Protein AF-A0A4R3RHH6-F1 (afdb_monomer_lite)

Organism: NCBI:txid1136135

Structure (mmCIF, N/CA/C/O backbone):
data_AF-A0A4R3RHH6-F1
#
_entry.id   AF-A0A4R3RHH6-F1
#
loop_
_atom_site.group_PDB
_atom_site.id
_atom_site.type_symbol
_atom_site.label_atom_id
_atom_site.label_alt_id
_atom_site.label_comp_id
_atom_site.label_asym_id
_atom_site.label_entity_id
_atom_site.label_seq_id
_atom_site.pdbx_PDB_ins_code
_atom_site.Cartn_x
_atom_site.Cartn_y
_atom_site.Cartn_z
_atom_site.occupancy
_atom_site.B_iso_or_equiv
_atom_site.auth_seq_id
_atom_site.auth_comp_id
_atom_site.auth_asym_id
_atom_site.auth_atom_id
_atom_site.pdbx_PDB_model_num
ATOM 1 N N . MET A 1 1 ? -28.283 -40.366 6.674 1.00 37.84 1 MET A N 1
ATOM 2 C CA . MET A 1 1 ? -28.864 -39.024 6.455 1.00 37.84 1 MET A CA 1
ATOM 3 C C . MET A 1 1 ? -27.795 -38.161 5.811 1.00 37.84 1 MET A C 1
ATOM 5 O O . MET A 1 1 ? -26.762 -37.958 6.431 1.00 37.84 1 MET A O 1
ATOM 9 N N . ALA A 1 2 ? -27.978 -37.753 4.556 1.00 48.50 2 ALA A N 1
ATOM 10 C CA . ALA A 1 2 ? -27.031 -36.874 3.875 1.00 48.50 2 ALA A CA 1
ATOM 11 C C . ALA A 1 2 ? -27.343 -35.418 4.255 1.00 48.50 2 ALA A C 1
ATOM 13 O O . ALA A 1 2 ? -28.469 -34.967 4.057 1.00 48.50 2 ALA A O 1
ATOM 14 N N . GLN A 1 3 ? -26.375 -34.703 4.830 1.00 55.44 3 GLN A N 1
ATOM 15 C CA . GLN A 1 3 ? -26.466 -33.256 5.034 1.00 55.44 3 GLN A CA 1
ATOM 16 C C . GLN A 1 3 ? -25.928 -32.549 3.790 1.00 55.44 3 GLN A C 1
ATOM 18 O O . GLN A 1 3 ? -24.774 -32.740 3.414 1.00 55.44 3 GLN A O 1
ATOM 23 N N . ALA A 1 4 ? -26.766 -31.732 3.157 1.00 60.94 4 ALA A N 1
ATOM 24 C CA . ALA A 1 4 ? -26.343 -30.822 2.103 1.00 60.94 4 ALA A CA 1
ATOM 25 C C . ALA A 1 4 ? -25.977 -29.470 2.733 1.00 60.94 4 ALA A C 1
ATOM 27 O O . ALA A 1 4 ? -26.836 -28.794 3.297 1.00 60.94 4 ALA A O 1
ATOM 28 N N . PHE A 1 5 ? -24.707 -29.071 2.635 1.00 66.19 5 PHE A N 1
ATOM 29 C CA . PHE A 1 5 ? -24.261 -27.728 3.004 1.00 66.19 5 PHE A CA 1
ATOM 30 C C . PHE A 1 5 ? -24.341 -26.826 1.775 1.00 66.19 5 PHE A C 1
ATOM 32 O O . PHE A 1 5 ? -23.532 -26.937 0.856 1.00 66.19 5 PHE A O 1
ATOM 39 N N . ASN A 1 6 ? -25.331 -25.937 1.750 1.00 71.06 6 ASN A N 1
ATOM 40 C CA . ASN A 1 6 ? -25.480 -24.956 0.683 1.00 71.06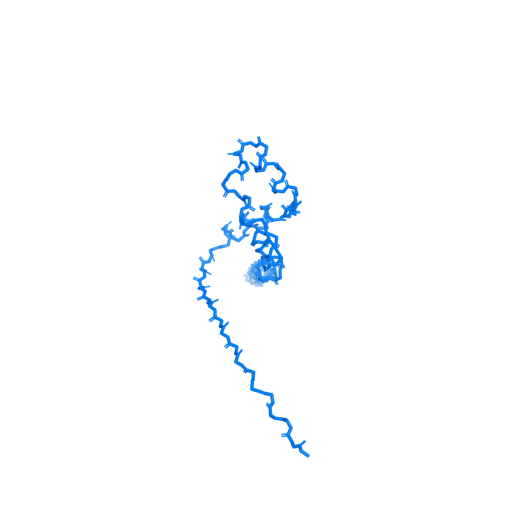 6 ASN A CA 1
ATOM 41 C C . ASN A 1 6 ? -24.632 -23.723 1.027 1.00 71.06 6 ASN A C 1
ATOM 43 O O . ASN A 1 6 ? -24.920 -23.021 1.996 1.00 71.06 6 ASN A O 1
ATOM 47 N N . LYS A 1 7 ? -23.553 -23.483 0.276 1.00 76.56 7 LYS A N 1
ATOM 48 C CA . LYS A 1 7 ? -22.649 -22.347 0.496 1.00 76.56 7 LYS A CA 1
ATOM 49 C C . LYS A 1 7 ? -22.913 -21.274 -0.558 1.00 76.56 7 LYS A C 1
ATOM 51 O O . LYS A 1 7 ? -22.468 -21.401 -1.694 1.00 76.56 7 LYS A O 1
ATOM 56 N N . ALA A 1 8 ? -23.596 -20.202 -0.170 1.00 74.62 8 ALA A N 1
ATOM 57 C CA . ALA A 1 8 ? -23.707 -18.996 -0.986 1.00 74.62 8 ALA A CA 1
ATOM 58 C C . ALA A 1 8 ? -22.528 -18.058 -0.681 1.00 74.62 8 ALA A C 1
ATOM 60 O O . ALA A 1 8 ? -22.235 -17.791 0.482 1.00 74.62 8 ALA A O 1
ATOM 61 N N . THR A 1 9 ? -21.844 -17.568 -1.718 1.00 80.88 9 THR A N 1
ATOM 62 C CA . THR A 1 9 ? -20.791 -16.546 -1.592 1.00 80.88 9 THR A CA 1
ATOM 63 C C . THR A 1 9 ? -21.228 -15.314 -2.371 1.00 80.88 9 THR A C 1
ATOM 65 O O . THR A 1 9 ? -21.441 -15.401 -3.576 1.00 80.88 9 THR A O 1
ATOM 68 N N . ILE A 1 10 ? -21.373 -14.183 -1.683 1.00 80.00 10 ILE A N 1
ATOM 69 C CA . ILE A 1 10 ? -21.692 -12.887 -2.288 1.00 80.00 10 ILE A CA 1
ATOM 70 C C . ILE A 1 10 ? -20.439 -12.020 -2.172 1.00 80.00 10 ILE A C 1
ATOM 72 O O . ILE A 1 10 ? -19.906 -11.858 -1.076 1.00 80.00 10 ILE A O 1
ATOM 76 N N . ALA A 1 11 ? -19.961 -11.492 -3.298 1.00 84.25 11 ALA A N 1
ATOM 77 C CA . ALA A 1 11 ? -18.778 -10.643 -3.365 1.00 84.25 11 ALA A CA 1
ATOM 78 C C . ALA A 1 11 ? -19.102 -9.348 -4.117 1.00 84.25 11 ALA A C 1
ATOM 80 O O . ALA A 1 11 ? -19.747 -9.378 -5.163 1.00 84.25 11 ALA A O 1
ATOM 81 N N . PHE A 1 12 ? -18.623 -8.226 -3.584 1.00 87.06 12 PHE A N 1
ATOM 82 C CA . PHE A 1 12 ? -18.675 -6.919 -4.231 1.00 87.06 12 PHE A CA 1
ATOM 83 C C . PHE A 1 12 ? -17.250 -6.498 -4.576 1.00 87.06 12 PHE A C 1
ATOM 85 O O . PHE A 1 12 ? -16.347 -6.633 -3.749 1.00 87.06 12 PHE A O 1
ATOM 92 N N . SER A 1 13 ? -17.043 -6.003 -5.792 1.00 87.31 13 SER A N 1
ATOM 93 C CA . SER A 1 13 ? -15.725 -5.592 -6.272 1.00 87.31 13 SER A CA 1
ATOM 94 C C . SER A 1 13 ? -15.815 -4.331 -7.115 1.00 87.31 13 SER A C 1
ATOM 96 O O . SER A 1 13 ? -16.761 -4.170 -7.885 1.00 87.31 13 SER A O 1
ATOM 98 N N . THR A 1 14 ? -14.777 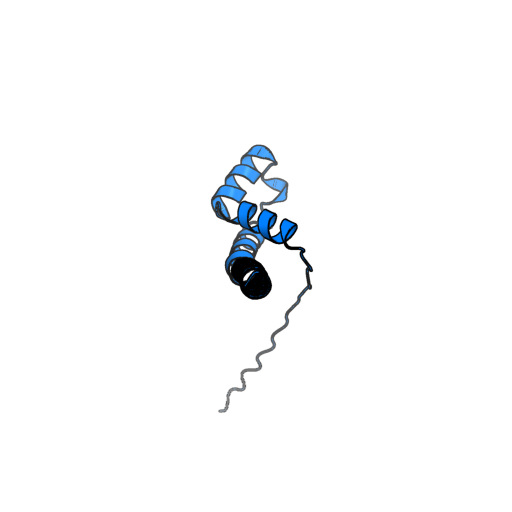-3.504 -7.029 1.00 86.94 14 THR A N 1
ATOM 99 C CA . THR A 1 14 ? -14.578 -2.319 -7.867 1.00 86.94 14 THR A CA 1
ATOM 100 C C . THR A 1 14 ? -13.192 -2.389 -8.494 1.00 86.94 14 THR A C 1
ATOM 102 O O . THR A 1 14 ? -12.238 -2.812 -7.841 1.00 86.94 14 THR A O 1
ATOM 105 N N . THR A 1 15 ? -13.071 -1.961 -9.749 1.00 89.00 15 THR A N 1
ATOM 106 C CA . THR A 1 15 ? -11.781 -1.844 -10.435 1.00 89.00 15 THR A CA 1
ATOM 107 C C . THR A 1 15 ? -11.249 -0.422 -10.293 1.00 89.00 15 THR A C 1
ATOM 109 O O . THR A 1 15 ? -11.922 0.533 -10.674 1.00 89.00 15 THR A O 1
ATOM 112 N N . LEU A 1 16 ? -10.029 -0.290 -9.771 1.00 86.88 16 LEU A N 1
ATOM 113 C CA . LEU A 1 16 ? -9.275 0.961 -9.732 1.00 86.88 16 LEU A CA 1
ATOM 114 C C . LEU A 1 16 ? -8.115 0.855 -10.724 1.00 86.88 16 LEU A C 1
ATOM 116 O O . LEU A 1 16 ? -7.352 -0.107 -10.673 1.00 86.88 16 LEU A O 1
ATOM 120 N N . THR A 1 17 ? -7.993 1.825 -11.628 1.00 91.38 17 THR A N 1
ATOM 121 C CA . THR A 1 17 ? -6.854 1.913 -12.552 1.00 91.38 17 THR A CA 1
ATOM 122 C C . THR A 1 17 ? -5.900 2.970 -12.025 1.00 91.38 17 THR A C 1
ATOM 124 O O . THR A 1 17 ? -6.335 4.086 -11.762 1.00 91.38 17 THR A O 1
ATOM 127 N N . LEU A 1 18 ? -4.630 2.605 -11.864 1.00 90.44 18 LEU A N 1
ATOM 128 C CA . LEU A 1 18 ? -3.581 3.488 -11.366 1.00 90.44 18 LEU A CA 1
ATOM 129 C C . LEU A 1 18 ? -2.473 3.598 -12.408 1.00 90.44 18 LEU A C 1
ATOM 131 O O . LEU A 1 18 ? -2.085 2.596 -13.016 1.00 90.44 18 LEU A O 1
ATOM 135 N N . ASN A 1 19 ? -1.947 4.802 -12.595 1.00 92.38 19 ASN A N 1
ATOM 136 C CA . ASN A 1 19 ? -0.682 4.988 -13.290 1.00 92.38 19 ASN A CA 1
ATOM 137 C C . ASN A 1 19 ? 0.501 4.697 -12.348 1.00 92.38 19 ASN A C 1
ATOM 139 O O . ASN A 1 19 ? 0.348 4.507 -11.143 1.00 92.38 19 ASN A O 1
ATOM 143 N N . GLU A 1 20 ? 1.710 4.660 -12.899 1.00 89.75 20 GLU A N 1
ATOM 144 C CA . GLU A 1 20 ? 2.901 4.302 -12.130 1.00 89.75 20 GLU A CA 1
ATOM 145 C C . GLU A 1 20 ? 3.218 5.279 -10.983 1.00 89.75 20 GLU A C 1
ATOM 147 O O . GLU A 1 20 ? 3.611 4.850 -9.901 1.00 89.75 20 GLU A O 1
ATOM 152 N N . VAL A 1 21 ? 3.001 6.581 -11.186 1.00 92.56 21 VAL A N 1
ATOM 153 C CA . VAL A 1 21 ? 3.252 7.605 -10.158 1.00 92.56 21 VAL A CA 1
ATOM 154 C C . VAL A 1 21 ? 2.279 7.437 -8.990 1.00 92.56 21 VAL A C 1
ATOM 156 O O . VAL A 1 21 ? 2.664 7.546 -7.828 1.00 92.56 21 VAL A O 1
ATOM 159 N N . GLU A 1 22 ? 1.020 7.119 -9.283 1.00 93.06 22 GLU A N 1
ATOM 160 C CA . GLU A 1 22 ? 0.008 6.832 -8.263 1.00 93.06 22 GLU A CA 1
ATOM 161 C C . GLU A 1 22 ? 0.327 5.543 -7.498 1.00 93.06 22 GLU A C 1
ATOM 163 O O . GLU A 1 22 ? 0.163 5.497 -6.280 1.00 93.06 22 GLU A O 1
ATOM 168 N N . ILE A 1 23 ? 0.838 4.515 -8.183 1.00 91.62 23 ILE A N 1
ATOM 169 C CA . ILE A 1 23 ? 1.307 3.272 -7.557 1.00 91.62 23 ILE A CA 1
ATOM 170 C C . ILE A 1 23 ? 2.465 3.552 -6.586 1.00 91.62 23 ILE A C 1
ATOM 172 O O . ILE A 1 23 ? 2.448 3.056 -5.459 1.00 91.62 23 ILE A O 1
ATOM 176 N N . GLN A 1 24 ? 3.432 4.382 -6.986 1.00 90.56 24 GLN A N 1
ATOM 177 C CA . GLN A 1 24 ? 4.551 4.799 -6.131 1.00 90.56 24 GLN A CA 1
ATOM 178 C C . GLN A 1 24 ? 4.079 5.574 -4.902 1.00 90.56 24 GLN A C 1
ATOM 180 O O . GLN A 1 24 ? 4.517 5.302 -3.783 1.00 90.56 24 GLN A O 1
ATOM 185 N N . ALA A 1 25 ? 3.159 6.522 -5.094 1.00 91.75 25 ALA A N 1
ATOM 186 C CA . ALA A 1 25 ? 2.572 7.275 -3.994 1.00 91.75 25 ALA A CA 1
ATOM 187 C C . ALA A 1 25 ? 1.839 6.347 -3.014 1.00 91.75 25 ALA A C 1
ATOM 189 O O . ALA A 1 25 ? 1.961 6.502 -1.797 1.00 91.75 25 ALA A O 1
ATOM 190 N N . LEU A 1 26 ? 1.121 5.351 -3.539 1.00 91.56 26 LEU A N 1
ATOM 191 C CA . LEU A 1 26 ? 0.413 4.376 -2.723 1.00 91.56 26 LEU A CA 1
ATOM 192 C C . LEU A 1 26 ? 1.385 3.499 -1.926 1.00 91.56 26 LEU A C 1
ATOM 194 O O . LEU A 1 26 ? 1.166 3.310 -0.734 1.00 91.56 26 LEU A O 1
ATOM 198 N N . GLU A 1 27 ? 2.478 3.026 -2.534 1.00 89.25 27 GLU A N 1
ATOM 199 C CA . GLU A 1 27 ? 3.535 2.277 -1.838 1.00 89.25 27 GLU A CA 1
ATOM 200 C C . GLU A 1 27 ? 4.172 3.088 -0.704 1.00 89.25 27 GLU A C 1
ATOM 202 O O . GLU A 1 27 ? 4.325 2.576 0.409 1.00 89.25 27 GLU A O 1
ATOM 207 N N . ALA A 1 28 ? 4.498 4.357 -0.959 1.00 89.94 28 ALA A N 1
ATOM 208 C CA . ALA A 1 28 ? 5.057 5.243 0.057 1.00 89.94 28 ALA A CA 1
ATOM 209 C C . ALA A 1 28 ? 4.089 5.432 1.237 1.00 89.94 28 ALA A C 1
ATOM 211 O O . ALA A 1 28 ? 4.512 5.410 2.393 1.00 89.94 28 ALA A O 1
ATOM 212 N N . LEU A 1 29 ? 2.787 5.556 0.957 1.00 90.06 29 LEU A N 1
ATOM 213 C CA . LEU A 1 29 ? 1.747 5.675 1.977 1.00 90.06 29 LEU A CA 1
ATOM 214 C C . LEU A 1 29 ? 1.660 4.418 2.858 1.00 90.06 29 LEU A C 1
ATOM 216 O O . LEU A 1 29 ? 1.576 4.533 4.082 1.00 90.06 29 LEU A O 1
ATOM 220 N N . VAL A 1 30 ? 1.675 3.221 2.256 1.00 90.56 30 VAL A N 1
ATOM 221 C CA . VAL A 1 30 ? 1.488 1.971 3.013 1.00 90.56 30 VAL A CA 1
ATOM 222 C C . VAL A 1 30 ? 2.747 1.444 3.699 1.00 90.56 30 VAL A C 1
ATOM 224 O O . VAL A 1 30 ? 2.617 0.653 4.635 1.00 90.56 30 VAL A O 1
ATOM 227 N N . CYS A 1 31 ? 3.945 1.888 3.301 1.00 86.44 31 CYS A N 1
ATOM 228 C CA . CYS A 1 31 ? 5.221 1.414 3.857 1.00 86.44 31 CYS A CA 1
ATOM 229 C C . CYS A 1 31 ? 5.323 1.526 5.389 1.00 86.44 31 CYS A C 1
ATOM 231 O O . CYS A 1 31 ? 5.942 0.677 6.026 1.00 86.44 31 CYS A O 1
ATOM 233 N N . TYR A 1 32 ? 4.700 2.540 5.991 1.00 84.56 32 TYR A N 1
ATOM 234 C CA . TYR A 1 32 ? 4.735 2.761 7.442 1.00 84.56 32 TYR A CA 1
ATOM 235 C C . TYR A 1 32 ? 3.836 1.804 8.237 1.00 84.56 32 TYR A C 1
ATOM 237 O O . TYR A 1 32 ? 3.956 1.718 9.456 1.00 84.56 32 TYR A O 1
ATOM 245 N N . GLY A 1 33 ? 2.943 1.077 7.561 1.00 92.25 33 GLY A N 1
ATOM 246 C CA . GLY A 1 33 ? 1.981 0.180 8.187 1.00 92.25 33 GLY A CA 1
ATOM 247 C C . GLY A 1 33 ? 0.681 0.870 8.613 1.00 92.25 33 GLY A C 1
ATOM 248 O O . GLY A 1 33 ? 0.621 2.071 8.883 1.00 92.25 33 GLY A O 1
ATOM 249 N N . ALA A 1 34 ? -0.390 0.075 8.662 1.00 95.38 34 ALA A N 1
ATOM 250 C CA . ALA A 1 34 ? -1.742 0.574 8.907 1.00 95.38 34 ALA A CA 1
ATOM 251 C C . ALA A 1 34 ? -1.911 1.176 10.308 1.00 95.38 34 ALA A C 1
ATOM 253 O O . ALA A 1 34 ? -2.596 2.182 10.455 1.00 95.38 34 ALA A O 1
ATOM 254 N N . ASP A 1 35 ? -1.287 0.592 11.333 1.00 95.31 35 ASP A N 1
ATOM 255 C CA . ASP A 1 35 ? -1.473 1.057 12.710 1.00 95.31 35 ASP A CA 1
ATOM 256 C C . ASP A 1 35 ? -0.784 2.404 12.956 1.00 95.31 35 ASP A C 1
ATOM 258 O O . ASP A 1 35 ? -1.405 3.306 13.517 1.00 95.31 35 ASP A O 1
ATOM 262 N N . SER A 1 36 ? 0.436 2.595 12.443 1.00 95.31 36 SER A N 1
ATOM 263 C CA . SER A 1 36 ? 1.118 3.894 12.495 1.00 95.31 36 SER A CA 1
ATOM 264 C C . SER A 1 36 ? 0.359 4.966 11.710 1.00 95.31 36 SER A C 1
ATOM 266 O O . SER A 1 36 ? 0.228 6.098 12.178 1.00 95.31 36 SER A O 1
ATOM 268 N N . PHE A 1 37 ? -0.204 4.612 10.549 1.00 94.69 37 PHE A N 1
ATOM 269 C CA . PHE A 1 37 ? -1.081 5.513 9.802 1.00 94.69 37 PHE A CA 1
ATOM 270 C C . PHE A 1 37 ? -2.317 5.908 10.624 1.00 94.69 37 PHE A C 1
ATOM 272 O O . PHE A 1 37 ? -2.608 7.095 10.760 1.00 94.69 37 PHE A O 1
ATOM 279 N N . LEU A 1 38 ? -3.024 4.933 11.204 1.00 95.56 38 LEU A N 1
ATOM 280 C CA . LEU A 1 38 ? -4.227 5.174 12.003 1.00 95.56 38 LEU A CA 1
ATOM 281 C C . LEU A 1 38 ? -3.935 6.026 13.242 1.00 95.56 38 LEU A C 1
ATOM 283 O O . LEU A 1 38 ? -4.734 6.899 13.574 1.00 95.56 38 LEU A O 1
ATOM 287 N N . GLU A 1 39 ? -2.804 5.810 13.911 1.00 95.81 39 GLU A N 1
ATOM 288 C CA . GLU A 1 39 ? -2.386 6.610 15.063 1.00 95.81 39 GLU A CA 1
ATOM 289 C C . GLU A 1 39 ? -2.226 8.091 14.689 1.00 95.81 39 GLU A C 1
ATOM 291 O O . GLU A 1 39 ? -2.855 8.966 15.293 1.00 95.81 39 GLU A O 1
ATOM 296 N N . VAL A 1 40 ? -1.442 8.378 13.646 1.00 95.44 40 VAL A N 1
ATOM 297 C CA . VAL A 1 40 ? -1.185 9.748 13.178 1.00 95.44 40 VAL A CA 1
ATOM 298 C C . VAL A 1 40 ? -2.455 10.392 12.622 1.00 95.44 40 VAL A C 1
ATOM 300 O O . VAL A 1 40 ? -2.725 11.564 12.894 1.00 95.44 40 VAL A O 1
ATOM 303 N N . PHE A 1 41 ? -3.267 9.628 11.887 1.00 95.25 41 PHE A N 1
ATOM 304 C CA . PHE A 1 41 ? -4.538 10.097 11.346 1.00 95.25 41 PHE A CA 1
ATOM 305 C C . PHE A 1 41 ? -5.480 10.530 12.471 1.00 95.25 41 PHE A C 1
ATOM 307 O O . PHE A 1 41 ? -5.972 11.657 12.466 1.00 95.25 41 PHE A O 1
ATOM 314 N N . LYS A 1 42 ? -5.696 9.677 13.480 1.00 96.12 42 LYS A N 1
ATOM 315 C CA . LYS A 1 42 ? -6.567 10.004 14.621 1.00 96.12 42 LYS A CA 1
ATOM 316 C C . LYS A 1 42 ? -6.047 11.206 15.400 1.00 96.12 42 LYS A C 1
ATOM 318 O O . LYS A 1 42 ? -6.846 12.046 15.805 1.00 96.12 42 LYS A O 1
ATOM 323 N N . LYS A 1 43 ? -4.726 11.302 15.575 1.00 96.69 43 LYS A N 1
ATOM 324 C CA . LYS A 1 43 ? -4.077 12.407 16.288 1.00 96.69 43 LYS A CA 1
ATOM 325 C C . LYS A 1 43 ? -4.286 13.756 15.599 1.00 96.69 43 LYS A C 1
ATOM 327 O O . LYS A 1 43 ? -4.549 14.738 16.284 1.00 96.69 43 LYS A O 1
ATOM 332 N N . ASN A 1 44 ? -4.156 13.808 14.273 1.00 96.94 44 ASN A N 1
ATOM 333 C CA . ASN A 1 44 ? -4.109 15.075 13.538 1.00 96.94 44 ASN A CA 1
ATOM 334 C C . ASN A 1 44 ? -5.431 15.452 12.856 1.00 96.94 44 ASN A C 1
ATOM 336 O O . ASN A 1 44 ? -5.736 16.634 12.742 1.00 96.94 44 ASN A O 1
ATOM 340 N N . LEU A 1 45 ? -6.203 14.469 12.387 1.00 94.31 45 LEU A N 1
ATOM 341 C CA . LEU A 1 45 ? -7.456 14.686 11.650 1.00 94.31 45 LEU A CA 1
ATOM 342 C C . LEU A 1 45 ? -8.695 14.362 12.490 1.00 94.31 4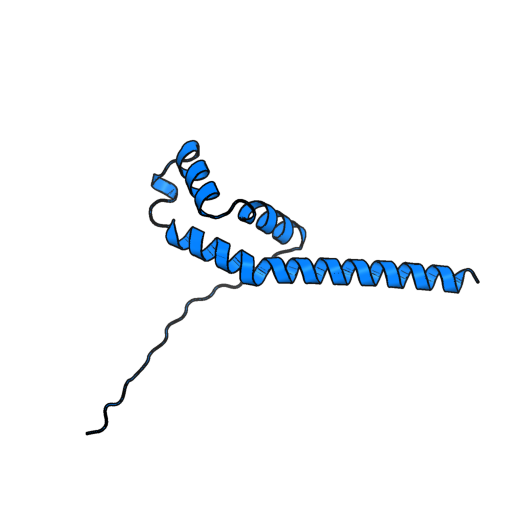5 LEU A C 1
ATOM 344 O O . LEU A 1 45 ? -9.779 14.871 12.216 1.00 94.31 45 LEU A O 1
ATOM 348 N N . GLY A 1 46 ? -8.528 13.558 13.540 1.00 94.12 46 GLY A N 1
ATOM 349 C CA . GLY A 1 46 ? -9.581 13.222 14.486 1.00 94.12 46 GLY A CA 1
ATOM 350 C C . GLY A 1 46 ? -10.183 11.837 14.263 1.00 94.12 46 GLY A C 1
ATOM 351 O O . GLY A 1 46 ? -10.378 11.359 13.146 1.00 94.12 46 GLY A O 1
ATOM 352 N N . THR A 1 47 ? -10.522 11.190 15.375 1.00 94.94 47 THR A N 1
ATOM 353 C CA . THR A 1 47 ? -11.004 9.803 15.412 1.00 94.94 47 THR A CA 1
ATOM 354 C C . THR A 1 47 ? -12.346 9.597 14.710 1.00 94.94 47 THR A C 1
ATOM 356 O O . THR A 1 47 ? -12.579 8.526 14.154 1.00 94.94 47 THR A O 1
ATOM 359 N N . VAL A 1 48 ? -13.219 10.610 14.695 1.00 95.94 48 VAL A N 1
ATOM 360 C CA . VAL A 1 48 ? -14.594 10.502 14.168 1.00 95.94 48 VAL A CA 1
ATOM 361 C C . VAL A 1 48 ? -14.630 10.063 12.700 1.00 95.94 48 VAL A C 1
ATOM 363 O O . VAL A 1 48 ? -15.532 9.329 12.318 1.00 95.94 48 VAL A O 1
ATOM 366 N N . TYR A 1 49 ? -13.635 10.444 11.897 1.00 92.56 49 TYR A N 1
ATOM 367 C CA . TYR A 1 49 ? -13.617 10.151 10.461 1.00 92.56 49 TYR A CA 1
ATOM 368 C C . TYR A 1 49 ? -13.168 8.729 10.106 1.00 92.56 49 TYR A C 1
ATOM 370 O O . TYR A 1 49 ? -13.428 8.272 8.998 1.00 92.56 49 TYR A O 1
ATOM 378 N N . ILE A 1 50 ? -12.462 8.041 11.009 1.00 94.56 50 ILE A N 1
ATOM 379 C CA . ILE A 1 50 ? -11.778 6.777 10.686 1.00 94.56 50 ILE A CA 1
ATOM 380 C C . ILE A 1 50 ? -12.193 5.611 11.586 1.00 94.56 50 ILE A C 1
ATOM 382 O O . ILE A 1 50 ? -11.990 4.462 11.204 1.00 94.56 50 ILE A O 1
ATOM 386 N N . ARG A 1 51 ? -12.787 5.888 12.758 1.00 93.81 51 ARG A N 1
ATOM 387 C CA . ARG A 1 51 ? -13.116 4.895 13.798 1.00 93.81 51 ARG A CA 1
ATOM 388 C C . ARG A 1 51 ? -13.869 3.684 13.258 1.00 93.81 51 ARG A C 1
ATOM 390 O O . ARG A 1 51 ? -13.515 2.551 13.563 1.00 93.81 51 ARG A O 1
ATOM 397 N N . ASP A 1 52 ? -14.880 3.924 12.433 1.00 96.50 52 ASP A N 1
ATOM 398 C CA . ASP A 1 52 ? -15.769 2.864 11.950 1.00 96.50 52 ASP A CA 1
ATOM 399 C C . ASP A 1 52 ? -15.176 2.130 10.722 1.00 96.50 52 ASP A C 1
ATOM 401 O O . ASP A 1 52 ? -15.771 1.200 10.180 1.00 96.50 52 ASP A O 1
ATOM 405 N N . HIS A 1 53 ? -13.976 2.531 10.284 1.00 95.75 53 HIS A N 1
ATOM 406 C CA . HIS A 1 53 ? -13.292 2.024 9.094 1.00 95.75 53 HIS A CA 1
ATOM 407 C C . HIS A 1 53 ? -11.880 1.494 9.375 1.00 95.75 53 HIS A C 1
ATOM 409 O O . HIS A 1 53 ? -11.185 1.112 8.436 1.00 95.75 53 HIS A O 1
ATOM 415 N N . GLU A 1 54 ? -11.439 1.427 10.634 1.00 96.25 54 GLU A N 1
ATOM 416 C CA . GLU A 1 54 ? -10.066 1.034 10.985 1.00 96.25 54 GLU A CA 1
ATOM 417 C C . GLU A 1 54 ? -9.682 -0.346 10.449 1.00 96.25 54 GLU A C 1
ATOM 419 O O . GLU A 1 54 ? -8.616 -0.513 9.854 1.00 96.25 54 GLU A O 1
ATOM 424 N N . ASP A 1 55 ? -10.570 -1.329 10.590 1.00 96.38 55 ASP A N 1
ATOM 425 C CA . ASP A 1 55 ? -10.330 -2.675 10.066 1.00 96.38 55 ASP A CA 1
ATOM 426 C C . ASP A 1 55 ? -10.348 -2.704 8.537 1.00 96.38 55 ASP A C 1
ATOM 428 O O . ASP A 1 55 ? -9.572 -3.434 7.917 1.00 96.38 55 ASP A O 1
ATOM 432 N N . GLY A 1 56 ? -11.162 -1.841 7.923 1.00 95.44 56 GLY A N 1
ATOM 433 C CA . GLY A 1 56 ? -11.142 -1.597 6.484 1.00 95.44 56 GLY A CA 1
ATOM 434 C C . GLY A 1 56 ? -9.789 -1.057 6.020 1.00 95.44 56 GLY A C 1
ATOM 435 O O . GLY A 1 56 ? -9.236 -1.567 5.051 1.00 95.44 56 GLY A O 1
ATOM 436 N N . ILE A 1 57 ? -9.204 -0.103 6.750 1.00 95.06 57 ILE A N 1
ATOM 437 C CA . ILE A 1 57 ? -7.870 0.449 6.465 1.00 95.06 57 ILE A CA 1
ATOM 438 C C . ILE A 1 57 ? -6.785 -0.615 6.630 1.00 95.06 57 ILE A C 1
ATOM 440 O O . ILE A 1 57 ? -5.945 -0.779 5.744 1.00 95.06 57 ILE A O 1
ATOM 444 N N . ARG A 1 58 ? -6.818 -1.395 7.717 1.00 95.88 58 ARG A N 1
ATOM 445 C CA . ARG A 1 58 ? -5.874 -2.507 7.921 1.00 95.88 58 ARG A CA 1
ATOM 446 C C . ARG A 1 58 ? -5.966 -3.535 6.795 1.00 95.88 58 ARG A C 1
ATOM 448 O O . ARG A 1 58 ? -4.939 -4.004 6.302 1.00 95.88 58 ARG A O 1
ATOM 455 N N . SER A 1 59 ? -7.182 -3.878 6.374 1.00 95.00 59 SER A N 1
ATOM 456 C CA . SER A 1 59 ? -7.423 -4.784 5.250 1.00 95.00 59 SER A CA 1
ATOM 457 C C . SER A 1 59 ? -6.934 -4.192 3.925 1.00 95.00 59 SER A C 1
ATOM 459 O O . SER A 1 59 ? -6.291 -4.890 3.142 1.00 95.00 59 SER A O 1
ATOM 461 N N . LEU A 1 60 ? -7.175 -2.900 3.689 1.00 92.88 60 LEU A N 1
ATOM 462 C CA . LEU A 1 60 ? -6.730 -2.187 2.494 1.00 92.88 60 LEU A CA 1
ATOM 463 C C . LEU A 1 60 ? -5.202 -2.177 2.382 1.00 92.88 60 LEU A C 1
ATOM 465 O O . LEU A 1 60 ? -4.675 -2.543 1.337 1.00 92.88 60 LEU A O 1
ATOM 469 N N . PHE A 1 61 ? -4.481 -1.844 3.455 1.00 95.19 61 PHE A N 1
ATOM 470 C CA . PHE A 1 61 ? -3.011 -1.853 3.458 1.00 95.19 61 PHE A CA 1
ATOM 471 C C . PHE A 1 61 ? -2.453 -3.243 3.124 1.00 95.19 61 PHE A C 1
ATOM 473 O O . PHE A 1 61 ? -1.508 -3.363 2.346 1.00 95.19 61 PHE A O 1
ATOM 480 N N . LYS A 1 62 ? -3.070 -4.309 3.653 1.00 93.06 62 LYS A N 1
ATOM 481 C CA . LYS A 1 62 ? -2.703 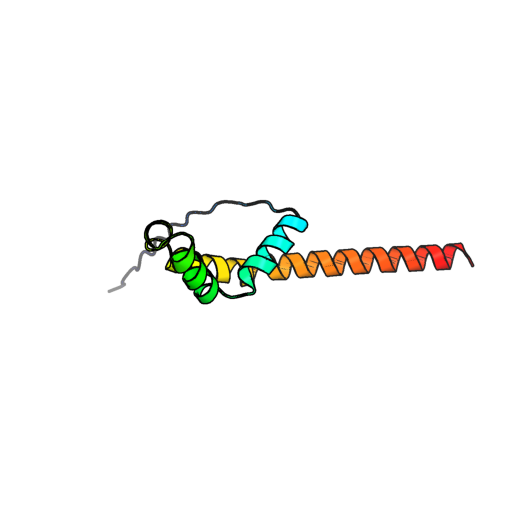-5.691 3.306 1.00 93.06 62 LYS A CA 1
ATOM 482 C C . LYS A 1 62 ? -2.963 -6.002 1.830 1.00 93.06 62 LYS A C 1
ATOM 484 O O . LYS A 1 62 ? -2.115 -6.623 1.195 1.00 93.06 62 LYS A O 1
ATOM 489 N N . ALA A 1 63 ? -4.104 -5.576 1.286 1.00 91.75 63 ALA A N 1
ATOM 490 C CA . ALA A 1 63 ? -4.433 -5.771 -0.125 1.00 91.75 63 ALA A CA 1
ATOM 491 C C . ALA A 1 63 ? -3.448 -5.030 -1.042 1.00 91.75 63 ALA A C 1
ATOM 493 O O . ALA A 1 63 ? -2.930 -5.619 -1.984 1.00 91.75 63 ALA A O 1
ATOM 494 N N . ILE A 1 64 ? -3.098 -3.784 -0.712 1.00 91.69 64 ILE A N 1
ATOM 495 C CA . ILE A 1 64 ? -2.084 -3.007 -1.438 1.00 91.69 64 ILE A CA 1
ATOM 496 C C . ILE A 1 64 ? -0.729 -3.725 -1.396 1.00 91.69 64 ILE A C 1
ATOM 498 O O . ILE A 1 64 ? -0.099 -3.909 -2.437 1.00 91.69 64 ILE A O 1
ATOM 502 N N . GLY A 1 65 ? -0.310 -4.194 -0.217 1.00 89.94 65 GLY A N 1
ATOM 503 C CA . GLY A 1 65 ? 0.923 -4.965 -0.055 1.00 89.94 65 GLY A CA 1
ATOM 504 C C . GLY A 1 65 ? 0.964 -6.235 -0.910 1.00 89.94 65 GLY A C 1
ATOM 505 O O . GLY A 1 65 ? 2.004 -6.570 -1.476 1.00 89.94 65 GLY A O 1
ATOM 506 N N . ARG A 1 66 ? -0.175 -6.926 -1.023 1.00 90.44 66 ARG A N 1
ATOM 507 C CA . ARG A 1 66 ? -0.318 -8.163 -1.797 1.00 90.44 66 ARG A CA 1
ATOM 508 C C . ARG A 1 66 ? -0.370 -7.920 -3.304 1.00 90.44 66 ARG A C 1
ATOM 510 O O . ARG A 1 66 ? 0.261 -8.668 -4.039 1.00 90.44 66 ARG A O 1
ATOM 517 N N . ASP A 1 67 ? -1.126 -6.922 -3.750 1.00 87.81 67 ASP A N 1
ATOM 518 C CA . ASP A 1 67 ? -1.526 -6.798 -5.157 1.00 87.81 67 ASP A CA 1
ATOM 519 C C . ASP A 1 67 ? -0.779 -5.674 -5.886 1.00 87.81 67 ASP A C 1
ATOM 521 O O . ASP A 1 67 ? -0.364 -5.839 -7.032 1.00 87.81 67 ASP A O 1
ATOM 525 N N . VAL A 1 68 ? -0.569 -4.534 -5.223 1.00 86.56 68 VAL A N 1
ATOM 526 C CA . VAL A 1 68 ? -0.019 -3.326 -5.857 1.00 86.56 68 VAL A CA 1
ATOM 527 C C . VAL A 1 68 ? 1.5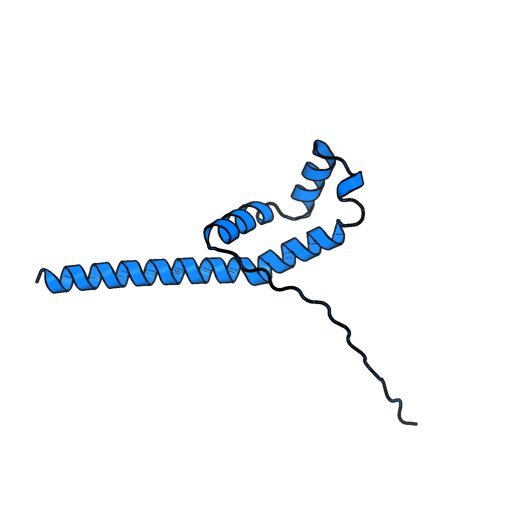08 -3.329 -5.846 1.00 86.56 68 VAL A C 1
ATOM 529 O O . VAL A 1 68 ? 2.126 -3.038 -6.869 1.00 86.56 68 VAL A O 1
ATOM 532 N N . LEU A 1 69 ? 2.141 -3.702 -4.727 1.00 86.69 69 LEU A N 1
ATOM 533 C CA . LEU A 1 69 ? 3.610 -3.692 -4.631 1.00 86.69 69 LEU A CA 1
ATOM 534 C C . LEU A 1 69 ? 4.289 -4.640 -5.634 1.00 86.69 69 LEU A C 1
ATOM 536 O O . LEU A 1 69 ? 5.279 -4.242 -6.254 1.00 86.69 69 LEU A O 1
ATOM 540 N N . PRO A 1 70 ? 3.790 -5.870 -5.868 1.00 89.69 70 PRO A N 1
ATOM 541 C CA . PRO A 1 70 ? 4.362 -6.727 -6.902 1.00 89.69 70 PRO A CA 1
ATOM 542 C C . PRO A 1 70 ? 4.181 -6.157 -8.311 1.00 89.69 70 PRO A C 1
ATOM 544 O O . PRO A 1 70 ? 5.099 -6.264 -9.124 1.00 89.69 70 PRO A O 1
ATOM 547 N N . ALA A 1 71 ? 3.041 -5.513 -8.591 1.00 87.62 71 ALA A N 1
ATOM 548 C CA . ALA A 1 71 ? 2.800 -4.861 -9.875 1.00 87.62 71 ALA A CA 1
ATOM 549 C C . ALA A 1 71 ? 3.798 -3.718 -10.113 1.00 87.62 71 ALA A C 1
ATOM 551 O O . ALA A 1 71 ? 4.381 -3.632 -11.193 1.00 87.62 71 ALA A O 1
ATOM 552 N N . HIS A 1 72 ? 4.078 -2.905 -9.090 1.00 89.19 72 HIS A N 1
ATOM 553 C CA . HIS A 1 72 ? 5.098 -1.863 -9.184 1.00 89.19 72 HIS A CA 1
ATOM 554 C C . HIS A 1 72 ? 6.485 -2.437 -9.497 1.00 89.19 72 HIS A C 1
ATOM 556 O O . HIS A 1 72 ? 7.158 -1.985 -10.423 1.00 89.19 72 HIS A O 1
ATOM 562 N N . ARG A 1 73 ? 6.896 -3.492 -8.778 1.00 89.38 73 ARG A N 1
ATOM 563 C CA . ARG A 1 73 ? 8.185 -4.163 -9.018 1.00 89.38 73 ARG A CA 1
ATOM 564 C C . ARG A 1 73 ? 8.295 -4.697 -10.444 1.00 89.38 73 ARG A C 1
ATOM 566 O O . ARG A 1 73 ? 9.362 -4.600 -11.043 1.00 89.38 73 ARG A O 1
ATOM 573 N N . ALA A 1 74 ? 7.210 -5.242 -10.991 1.00 90.25 74 ALA A N 1
ATOM 574 C CA . ALA A 1 74 ? 7.183 -5.725 -12.366 1.00 90.25 74 ALA A CA 1
ATOM 575 C C . ALA A 1 74 ? 7.381 -4.586 -13.382 1.00 90.25 74 ALA A C 1
ATOM 577 O O . ALA A 1 74 ? 8.141 -4.755 -14.336 1.00 90.25 74 ALA A O 1
ATOM 578 N N . ILE A 1 75 ? 6.758 -3.423 -13.155 1.00 90.06 75 ILE A N 1
ATOM 579 C CA . ILE A 1 75 ? 6.943 -2.228 -13.994 1.00 90.06 75 ILE A CA 1
ATOM 580 C C . ILE A 1 75 ? 8.406 -1.770 -13.964 1.00 90.06 75 ILE A C 1
ATOM 582 O O . ILE A 1 75 ? 9.003 -1.535 -15.015 1.00 90.06 75 ILE A O 1
ATOM 586 N N . GLU A 1 76 ? 9.007 -1.706 -12.776 1.00 92.25 76 GLU A N 1
ATOM 587 C CA . GLU A 1 76 ? 10.403 -1.295 -12.607 1.00 92.25 76 GLU A CA 1
ATOM 588 C C . GLU A 1 76 ? 11.390 -2.246 -13.296 1.00 92.25 76 GLU A C 1
ATOM 590 O O . GLU A 1 76 ? 12.327 -1.795 -13.958 1.00 92.25 76 GLU A O 1
ATOM 595 N N . ILE A 1 77 ? 11.167 -3.561 -13.201 1.00 93.12 77 ILE A N 1
ATOM 596 C CA . ILE A 1 77 ? 11.969 -4.561 -13.921 1.00 93.12 77 ILE A CA 1
ATOM 597 C C . ILE A 1 77 ? 11.827 -4.361 -15.432 1.00 93.12 77 ILE A C 1
ATOM 599 O O . ILE A 1 77 ? 12.833 -4.219 -16.125 1.00 93.12 77 ILE A O 1
ATOM 603 N N . ALA A 1 78 ? 10.593 -4.264 -15.936 1.00 92.81 78 ALA A N 1
ATOM 604 C CA . ALA A 1 78 ? 10.331 -4.086 -17.361 1.00 92.81 78 ALA A CA 1
ATOM 605 C C . ALA A 1 78 ? 10.989 -2.813 -17.916 1.00 92.81 78 ALA A C 1
ATOM 607 O O . ALA A 1 78 ? 11.607 -2.838 -18.981 1.00 92.81 78 ALA A O 1
ATOM 608 N N . ARG A 1 79 ? 10.922 -1.698 -17.177 1.00 92.81 79 ARG A N 1
ATOM 609 C CA . ARG A 1 79 ? 11.621 -0.457 -17.533 1.00 92.81 79 ARG A CA 1
ATOM 610 C C . ARG A 1 79 ? 13.128 -0.675 -17.636 1.00 92.81 79 ARG A C 1
ATOM 612 O O . ARG A 1 79 ? 13.749 -0.216 -18.596 1.00 92.81 79 ARG A O 1
ATOM 619 N N . ARG A 1 80 ? 13.720 -1.344 -16.647 1.00 94.19 80 ARG A N 1
ATOM 620 C CA . ARG A 1 80 ? 15.166 -1.580 -16.584 1.00 94.19 80 ARG A CA 1
ATOM 621 C C . ARG A 1 80 ? 15.635 -2.437 -17.766 1.00 94.19 80 ARG A C 1
ATOM 623 O O . ARG A 1 80 ? 16.587 -2.058 -18.447 1.00 94.19 80 ARG A O 1
ATOM 630 N N . ASP A 1 81 ? 14.889 -3.489 -18.087 1.00 95.25 81 ASP A N 1
ATOM 631 C CA . ASP A 1 81 ? 15.159 -4.369 -19.228 1.00 95.25 81 ASP A CA 1
ATOM 632 C C . ASP A 1 81 ? 15.088 -3.625 -20.569 1.00 95.25 81 ASP A C 1
ATOM 634 O O . ASP A 1 81 ? 15.946 -3.808 -21.438 1.00 95.25 81 ASP A O 1
ATOM 638 N N . LEU A 1 82 ? 14.101 -2.738 -20.741 1.00 94.88 82 LEU A N 1
ATOM 639 C CA . LEU A 1 82 ? 13.971 -1.917 -21.948 1.00 94.88 82 LEU A CA 1
ATOM 640 C C . LEU A 1 82 ? 15.153 -0.959 -22.126 1.00 94.88 82 LEU A C 1
ATOM 642 O O . LEU A 1 82 ? 15.672 -0.818 -23.237 1.00 94.88 82 LEU A O 1
ATOM 646 N N . LEU A 1 83 ? 15.601 -0.320 -21.044 1.00 95.25 83 LEU A N 1
ATOM 647 C CA . LEU A 1 83 ? 16.759 0.573 -21.074 1.00 95.25 83 LEU A CA 1
ATOM 648 C C . LEU A 1 83 ? 18.042 -0.183 -21.425 1.00 95.25 83 LEU A C 1
ATOM 650 O O . LEU A 1 83 ? 18.841 0.295 -22.232 1.00 95.25 83 LEU A O 1
ATOM 654 N N . ASP A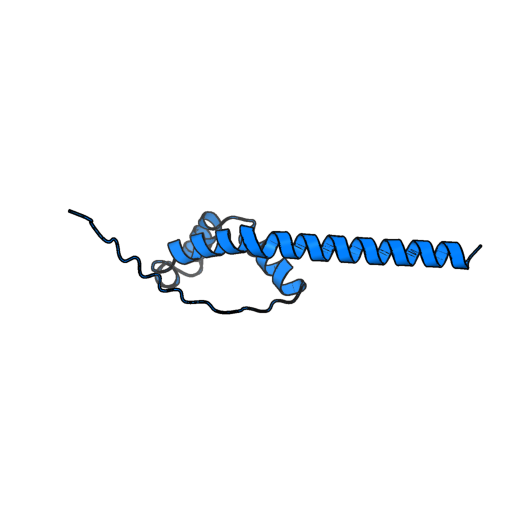 1 84 ? 18.236 -1.373 -20.868 1.00 95.00 84 ASP A N 1
ATOM 655 C CA . ASP A 1 84 ? 19.423 -2.176 -21.146 1.00 95.00 84 ASP A CA 1
ATOM 656 C C . ASP A 1 84 ? 19.412 -2.748 -22.569 1.00 95.00 84 ASP A C 1
ATOM 658 O O . ASP A 1 84 ? 20.444 -2.742 -23.248 1.00 95.00 84 ASP A O 1
ATOM 662 N N . ALA A 1 85 ? 18.247 -3.144 -23.086 1.00 93.25 85 ALA A N 1
ATOM 663 C CA . ALA A 1 85 ? 18.089 -3.511 -24.490 1.00 93.25 85 ALA A CA 1
ATOM 664 C C . ALA A 1 85 ? 18.401 -2.334 -25.434 1.00 93.25 85 ALA A C 1
ATOM 666 O O . ALA A 1 85 ? 19.064 -2.523 -26.459 1.00 93.25 85 ALA A O 1
ATOM 667 N N . ALA A 1 86 ? 17.969 -1.117 -25.087 1.00 93.38 86 ALA A N 1
ATOM 668 C CA . ALA A 1 86 ? 18.269 0.086 -25.858 1.00 93.38 86 ALA A CA 1
ATOM 669 C C . ALA A 1 86 ? 19.777 0.393 -25.882 1.00 93.38 86 ALA A C 1
ATOM 671 O O . ALA A 1 86 ? 20.329 0.644 -26.954 1.00 93.38 86 ALA A O 1
ATOM 672 N N . LYS A 1 87 ? 20.466 0.292 -24.736 1.00 93.50 87 LYS A N 1
ATOM 673 C CA . LYS A 1 87 ? 21.929 0.466 -24.656 1.00 93.50 87 LYS A CA 1
ATOM 674 C C . LYS A 1 87 ? 22.673 -0.538 -25.537 1.00 93.50 87 LYS A C 1
ATOM 676 O O . LYS A 1 87 ? 23.505 -0.130 -26.342 1.00 93.50 87 LYS A O 1
ATOM 681 N N . ARG A 1 88 ? 22.320 -1.828 -25.462 1.00 92.31 88 ARG A N 1
ATOM 682 C CA . ARG A 1 88 ? 22.944 -2.881 -26.288 1.00 92.31 88 ARG A CA 1
ATOM 683 C C . ARG A 1 88 ? 22.789 -2.609 -27.785 1.00 92.31 88 ARG A C 1
ATOM 685 O O . ARG A 1 88 ? 23.738 -2.784 -28.541 1.00 92.31 88 ARG A O 1
ATOM 692 N N . ARG A 1 89 ? 21.614 -2.144 -28.226 1.00 88.62 89 ARG A N 1
ATOM 693 C CA . ARG A 1 89 ? 21.383 -1.773 -29.636 1.00 88.62 89 ARG A CA 1
ATOM 694 C C . ARG A 1 89 ? 22.268 -0.607 -30.083 1.00 88.62 89 ARG A C 1
ATOM 696 O O . ARG A 1 89 ? 22.794 -0.641 -31.192 1.00 88.62 89 ARG A O 1
ATOM 703 N N . LEU A 1 90 ? 22.457 0.398 -29.228 1.00 89.94 90 LEU A N 1
ATOM 704 C CA . LEU A 1 90 ? 23.325 1.541 -29.524 1.00 89.94 90 LEU A CA 1
ATOM 705 C C . LEU A 1 90 ? 24.805 1.145 -29.612 1.00 89.94 90 LEU A C 1
ATOM 707 O O . LEU A 1 90 ? 25.526 1.693 -30.440 1.00 89.94 90 LEU A O 1
ATOM 711 N N . GLU A 1 91 ? 25.259 0.196 -28.794 1.00 87.69 91 GLU A N 1
ATOM 712 C CA . GLU A 1 91 ? 26.633 -0.321 -28.849 1.00 87.69 91 GLU A CA 1
ATOM 713 C C . GLU A 1 91 ? 26.894 -1.156 -30.106 1.00 87.69 91 GLU A C 1
ATOM 715 O O . GLU A 1 91 ? 27.945 -1.007 -30.725 1.00 87.69 91 GLU A O 1
ATOM 720 N N . VAL A 1 92 ? 25.927 -1.979 -30.530 1.00 84.88 92 VAL A N 1
ATOM 721 C CA . VAL A 1 92 ? 26.017 -2.743 -31.787 1.00 84.88 92 VAL A CA 1
ATOM 722 C C . VAL A 1 92 ? 26.016 -1.820 -33.009 1.00 84.88 92 VAL A C 1
ATOM 724 O O . VAL A 1 92 ? 26.750 -2.075 -33.950 1.00 84.88 92 VAL A O 1
ATOM 727 N N . SER A 1 93 ? 25.247 -0.727 -32.994 1.00 72.62 93 SER A N 1
ATOM 728 C CA . SER A 1 93 ? 25.197 0.230 -34.112 1.00 72.62 93 SER A CA 1
ATOM 729 C C . SER A 1 93 ? 26.444 1.119 -34.241 1.00 72.62 93 SER A C 1
ATOM 731 O O . SER A 1 93 ? 26.582 1.812 -35.248 1.00 72.62 93 SER A O 1
ATOM 733 N N . LYS A 1 94 ? 27.311 1.165 -33.223 1.00 68.44 94 LYS A N 1
ATOM 734 C CA . LYS A 1 94 ? 28.560 1.950 -33.220 1.00 68.44 94 LYS A CA 1
ATOM 735 C C . LYS A 1 94 ? 29.788 1.140 -33.648 1.00 68.44 94 LYS A C 1
ATOM 737 O O . LYS A 1 94 ? 30.875 1.713 -33.718 1.00 68.44 94 LYS A O 1
ATOM 742 N N . LYS A 1 95 ? 29.629 -0.164 -33.863 1.00 54.66 95 LYS A N 1
ATOM 743 C CA . LYS A 1 95 ? 30.691 -1.114 -34.197 1.00 54.66 95 LYS A CA 1
ATOM 744 C C . LYS A 1 95 ? 30.582 -1.526 -35.658 1.00 54.66 95 LYS A C 1
ATOM 746 O O . LYS A 1 95 ? 31.654 -1.720 -36.265 1.00 54.66 95 LYS A O 1
#

Radius of gyration: 21.87 Å; chains: 1; bounding box: 60×54×50 Å

pLDDT: mean 88.4, std 10.76, range [37.84, 96.94]

Secondary structure (DSSP, 8-state):
-------------------HHHHHHHHHHHTT-HHHHHHHHHHHH-GGGTGGGHHHHHHHHHHIIIIIHHHHHHHHHHHHHHHHHHHHHHHHTT-

Foldseek 3Di:
DDDDDDDDDDDDDDDDDDDLVRLVVLCVLLVVDLVVVLVVCCVPVNCVVCVVCSVVSNVVSVCSVVPSVVVSVVVVVVVVVVVVVVVVVVVVVVD

Sequence (95 aa):
MAQAFNKATIAFSTTLTLNEVEIQALEALVCYGADSFLEVFKKNLGTVYIRDHEDGIRSLFKAIGRDVLPAHRAIEIARRDLLDAAKRRLEVSKK